Protein AF-A0A5J4QLQ1-F1 (afdb_monomer_lite)

pLDDT: mean 77.96, std 12.31, range [53.72, 93.88]

InterPro domains:
  IPR004805 Error-prone DNA polymerase/DNA polymerase III subunit alpha DnaE/PolC [PTHR32294] (1-60)
  IPR011708 Bacterial DNA polymerase III, alpha subunit, NTPase domain [PF07733] (2-59)

Structure (mmCIF, N/CA/C/O backbone):
data_AF-A0A5J4QLQ1-F1
#
_entry.id   AF-A0A5J4QLQ1-F1
#
loop_
_atom_site.group_PDB
_atom_site.id
_atom_site.type_symbol
_atom_site.label_atom_id
_atom_site.label_alt_id
_atom_site.label_comp_id
_atom_site.label_asym_id
_atom_site.label_entity_id
_atom_site.label_seq_id
_atom_site.pdbx_PDB_ins_code
_atom_site.Cartn_x
_atom_site.Cartn_y
_atom_site.Cartn_z
_atom_site.occupancy
_atom_site.B_iso_or_equiv
_atom_site.auth_seq_id
_atom_site.auth_comp_id
_atom_site.auth_asym_id
_atom_site.auth_atom_id
_atom_site.pdbx_PDB_model_num
ATOM 1 N N . SER A 1 1 ? -11.419 5.111 14.401 1.00 53.72 1 SER A N 1
ATOM 2 C CA . SER A 1 1 ? -11.465 4.295 13.174 1.00 53.72 1 SER A CA 1
ATOM 3 C C . SER A 1 1 ? -10.110 4.356 12.485 1.00 53.72 1 SER A C 1
ATOM 5 O O . SER A 1 1 ? -9.469 5.398 12.544 1.00 53.72 1 SER A O 1
ATOM 7 N N . VAL A 1 2 ? -9.633 3.265 11.878 1.00 57.88 2 VAL A N 1
ATOM 8 C CA . VAL A 1 2 ? -8.438 3.307 11.009 1.00 57.88 2 VAL A CA 1
ATOM 9 C C . VAL A 1 2 ? -8.906 3.760 9.625 1.00 57.88 2 VAL A C 1
ATOM 11 O O . VAL A 1 2 ? -9.891 3.221 9.114 1.00 57.88 2 VAL A O 1
ATOM 14 N N . GLY A 1 3 ? -8.280 4.791 9.053 1.00 58.06 3 GLY A N 1
ATOM 15 C CA . GLY A 1 3 ? -8.593 5.238 7.693 1.00 58.06 3 GLY A CA 1
ATOM 16 C C . GLY A 1 3 ? -8.174 4.188 6.650 1.00 58.06 3 GLY A C 1
ATOM 17 O O . GLY A 1 3 ? -7.319 3.358 6.943 1.00 58.06 3 GLY A O 1
ATOM 18 N N . PRO A 1 4 ? -8.709 4.207 5.415 1.00 59.69 4 PRO A N 1
ATOM 19 C CA . PRO A 1 4 ? -8.459 3.173 4.395 1.00 59.69 4 PRO A CA 1
ATOM 20 C C . PRO A 1 4 ? -7.003 3.077 3.868 1.00 59.69 4 PRO A C 1
ATOM 22 O O . PRO A 1 4 ? -6.754 2.364 2.893 1.00 59.69 4 PRO A O 1
ATOM 25 N N . GLY A 1 5 ? -6.048 3.751 4.515 1.00 60.12 5 GLY A N 1
ATOM 26 C CA . GLY A 1 5 ? -4.681 3.983 4.056 1.00 60.12 5 GLY A CA 1
ATOM 27 C C . GLY A 1 5 ? -4.589 5.267 3.230 1.00 60.12 5 GLY A C 1
ATOM 28 O O . GLY A 1 5 ? -5.439 5.531 2.376 1.00 60.12 5 GLY A O 1
ATOM 29 N N . ARG A 1 6 ? -3.565 6.088 3.489 1.00 65.75 6 ARG A N 1
ATOM 30 C CA . ARG A 1 6 ? -3.276 7.305 2.720 1.00 65.75 6 ARG A CA 1
ATOM 31 C C . ARG A 1 6 ? -2.020 7.128 1.878 1.00 65.75 6 ARG A C 1
ATOM 33 O O . ARG A 1 6 ? -1.120 6.371 2.212 1.00 65.75 6 ARG A O 1
ATOM 40 N N . GLY A 1 7 ? -1.947 7.877 0.782 1.00 73.50 7 GLY A N 1
ATOM 41 C CA . GLY A 1 7 ? -0.753 7.918 -0.056 1.00 73.50 7 GLY A CA 1
ATOM 42 C C . GLY A 1 7 ? -0.619 6.718 -0.991 1.00 73.50 7 GLY A C 1
ATOM 43 O O . GLY A 1 7 ? -1.596 6.070 -1.366 1.00 73.50 7 GLY A O 1
ATOM 44 N N . SER A 1 8 ? 0.604 6.466 -1.446 1.00 80.94 8 SER A N 1
ATOM 45 C CA . SER A 1 8 ? 0.875 5.498 -2.509 1.00 80.94 8 SER A CA 1
ATOM 46 C C . SER A 1 8 ? 0.698 4.037 -2.083 1.00 80.94 8 SER A C 1
ATOM 48 O O . SER A 1 8 ? 0.475 3.199 -2.954 1.00 80.94 8 SER A O 1
ATOM 50 N N . VAL A 1 9 ? 0.703 3.733 -0.777 1.00 85.81 9 VAL A N 1
ATOM 51 C CA . VAL A 1 9 ? 0.575 2.367 -0.224 1.00 85.81 9 VAL A CA 1
ATOM 52 C C . VAL A 1 9 ? -0.687 1.629 -0.687 1.00 85.81 9 VAL A C 1
ATOM 54 O O . VAL A 1 9 ? -0.669 0.406 -0.813 1.00 85.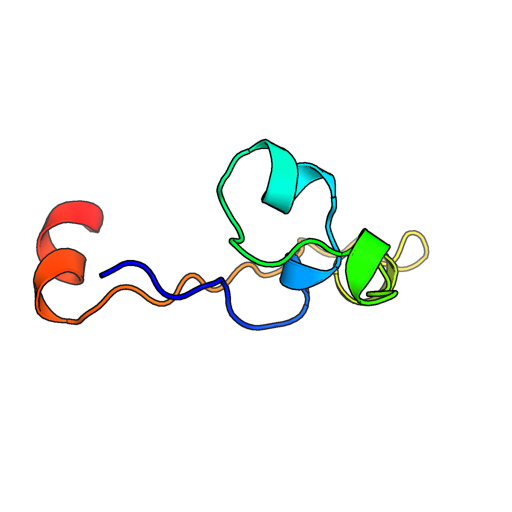81 9 VAL A O 1
ATOM 57 N N . ALA A 1 10 ? -1.753 2.359 -1.033 1.00 88.44 10 ALA A N 1
ATOM 58 C CA . ALA A 1 10 ? -2.985 1.790 -1.579 1.00 88.44 10 ALA A CA 1
ATOM 59 C C . ALA A 1 10 ? -2.777 1.004 -2.886 1.00 88.44 10 ALA A C 1
ATOM 61 O O . ALA A 1 10 ? -3.598 0.154 -3.200 1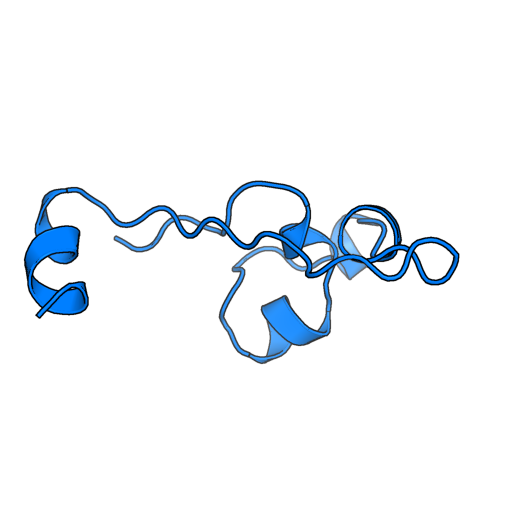.00 88.44 10 ALA A O 1
ATOM 62 N N . GLY A 1 11 ? -1.684 1.240 -3.625 1.00 89.12 11 GLY A N 1
ATOM 63 C CA . GLY A 1 11 ? -1.319 0.462 -4.816 1.00 89.12 11 GLY A CA 1
ATOM 64 C C . GLY A 1 11 ? -0.702 -0.911 -4.530 1.00 89.12 11 GLY A C 1
ATOM 65 O O . GLY A 1 11 ? -0.403 -1.652 -5.461 1.00 89.12 11 GLY A O 1
ATOM 66 N N . SER A 1 12 ? -0.479 -1.274 -3.263 1.00 91.81 12 SER A N 1
ATOM 67 C CA . SER A 1 12 ? 0.140 -2.547 -2.890 1.00 91.81 12 SER A CA 1
ATOM 68 C C . SER A 1 12 ? -0.890 -3.629 -2.590 1.00 91.81 12 SER A C 1
ATOM 70 O O . SER A 1 12 ? -1.590 -3.584 -1.580 1.00 91.81 12 SER A O 1
ATOM 72 N N . ALA A 1 13 ? -0.916 -4.671 -3.426 1.00 92.38 13 ALA A N 1
ATOM 73 C CA . ALA A 1 13 ? -1.726 -5.864 -3.175 1.00 92.38 13 ALA A CA 1
ATOM 74 C C . ALA A 1 13 ? -1.311 -6.577 -1.879 1.00 92.38 13 ALA A C 1
A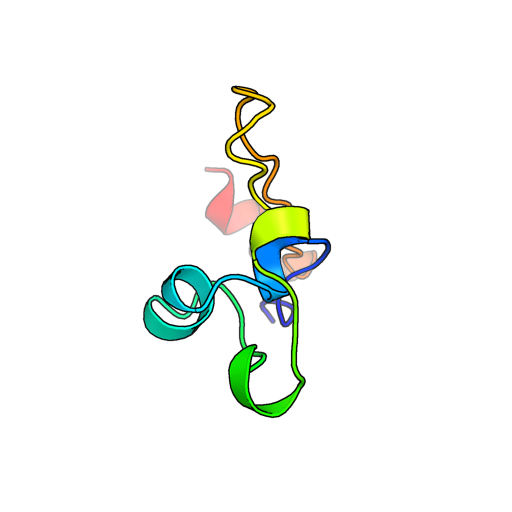TOM 76 O O . ALA A 1 13 ? -2.153 -7.120 -1.174 1.00 92.38 13 ALA A O 1
ATOM 77 N N . VAL A 1 14 ? -0.024 -6.522 -1.522 1.00 92.25 14 VAL A N 1
ATOM 78 C CA . VAL A 1 14 ? 0.472 -7.068 -0.252 1.00 92.25 14 VAL A CA 1
ATOM 79 C C . VAL A 1 14 ? -0.112 -6.296 0.931 1.00 92.25 14 VAL A C 1
ATOM 81 O O . VAL A 1 14 ? -0.542 -6.915 1.898 1.00 92.25 14 VAL A O 1
ATOM 84 N N . ALA A 1 15 ? -0.178 -4.962 0.845 1.00 90.88 15 ALA A N 1
ATOM 85 C CA . ALA A 1 15 ? -0.775 -4.137 1.895 1.00 90.88 15 ALA A CA 1
ATOM 86 C C . ALA A 1 15 ? -2.277 -4.419 2.056 1.00 90.88 15 ALA A C 1
ATOM 88 O O . ALA A 1 15 ? -2.755 -4.509 3.184 1.00 90.88 15 ALA A O 1
ATOM 89 N N . TYR A 1 16 ? -2.989 -4.639 0.948 1.00 89.38 16 TYR A N 1
ATOM 90 C CA . TYR A 1 16 ? -4.396 -5.039 0.969 1.00 89.38 16 TYR A CA 1
ATOM 91 C C . TYR A 1 16 ? -4.594 -6.420 1.618 1.00 89.38 16 TYR A C 1
ATOM 93 O O . TYR A 1 16 ? -5.411 -6.568 2.523 1.00 89.38 16 TYR A O 1
ATOM 101 N N . CYS A 1 17 ? -3.800 -7.424 1.227 1.00 91.56 17 CYS A N 1
ATOM 102 C CA . CYS A 1 17 ? -3.877 -8.779 1.789 1.00 91.56 17 CYS A CA 1
ATOM 103 C C . CYS A 1 17 ? -3.515 -8.855 3.281 1.00 91.56 17 CYS A C 1
ATOM 105 O O . CYS A 1 17 ? -3.961 -9.771 3.966 1.00 91.56 17 CYS A O 1
ATOM 107 N N . LEU A 1 18 ? -2.683 -7.933 3.771 1.00 91.12 18 LEU A N 1
ATOM 108 C CA . LEU A 1 18 ? -2.301 -7.826 5.183 1.00 91.12 18 LEU A CA 1
ATOM 109 C C . LEU A 1 18 ? -3.223 -6.895 5.986 1.00 91.12 18 LEU A C 1
ATOM 111 O O . LEU A 1 18 ? -2.903 -6.579 7.128 1.00 91.12 18 LEU A O 1
ATOM 115 N N . GLU A 1 19 ? -4.331 -6.437 5.394 1.00 87.12 19 GLU A N 1
ATOM 116 C CA . GLU A 1 19 ? -5.302 -5.521 6.012 1.00 87.12 19 GLU A CA 1
ATOM 117 C C . GLU A 1 19 ? -4.708 -4.163 6.440 1.00 87.12 19 GLU A C 1
ATOM 119 O O . GLU A 1 19 ? -5.277 -3.448 7.264 1.00 87.12 19 GLU A O 1
ATOM 124 N N . ILE A 1 20 ? -3.578 -3.766 5.846 1.00 86.19 20 ILE A N 1
ATOM 125 C CA . ILE A 1 20 ? -2.960 -2.446 6.052 1.00 86.19 20 ILE A CA 1
ATOM 126 C C . ILE A 1 20 ? -3.743 -1.372 5.283 1.00 86.19 20 ILE A C 1
ATOM 128 O O . ILE A 1 20 ? -3.892 -0.245 5.753 1.00 86.19 20 ILE A O 1
ATOM 132 N N . THR A 1 21 ? -4.253 -1.715 4.098 1.00 87.38 21 THR A N 1
ATOM 133 C CA . THR A 1 21 ? -5.141 -0.869 3.290 1.00 87.38 21 THR A CA 1
ATOM 134 C C . THR A 1 21 ? -6.485 -1.560 3.102 1.00 87.38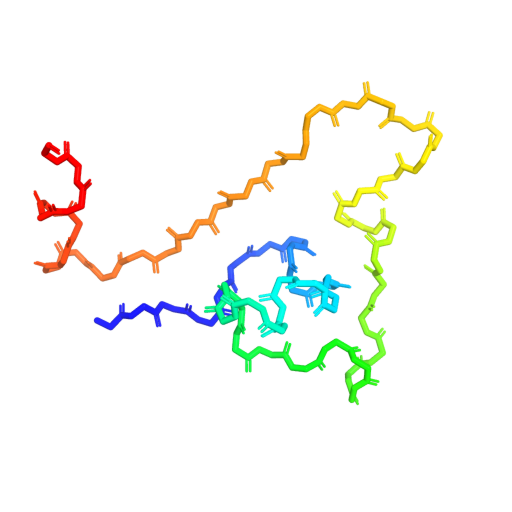 21 THR A C 1
ATOM 136 O O . THR A 1 21 ? -6.571 -2.783 3.040 1.00 87.38 21 THR A O 1
ATOM 139 N N . GLN A 1 22 ? -7.555 -0.775 2.977 1.00 86.62 22 GLN A N 1
ATOM 140 C CA . GLN A 1 22 ? -8.912 -1.314 2.782 1.00 86.62 22 GLN A CA 1
ATOM 141 C C . GLN A 1 22 ? -9.388 -1.248 1.323 1.00 86.62 22 GLN A C 1
ATOM 143 O O . GLN A 1 22 ? -10.519 -1.621 1.009 1.00 86.62 22 GLN A O 1
ATOM 148 N N . ILE A 1 23 ? -8.535 -0.755 0.423 1.00 86.56 23 ILE A N 1
ATOM 149 C CA . ILE A 1 23 ? -8.830 -0.573 -0.998 1.00 86.56 23 ILE A CA 1
ATOM 150 C C . ILE A 1 23 ? -8.157 -1.697 -1.781 1.00 86.56 23 ILE A C 1
ATOM 152 O O . ILE A 1 23 ? -6.951 -1.881 -1.660 1.00 86.56 23 ILE A O 1
ATOM 156 N N . ASP A 1 24 ? -8.935 -2.410 -2.597 1.00 91.94 24 ASP A N 1
ATOM 157 C CA . ASP A 1 24 ? -8.434 -3.434 -3.517 1.00 91.94 24 ASP A CA 1
ATOM 158 C C . ASP A 1 24 ? -7.707 -2.770 -4.706 1.00 91.94 24 ASP A C 1
ATOM 160 O O . ASP A 1 24 ? -8.366 -2.165 -5.562 1.00 91.94 24 ASP A O 1
ATOM 164 N N . PRO A 1 25 ? -6.368 -2.871 -4.801 1.00 92.50 25 PRO A N 1
ATOM 165 C CA . PRO A 1 25 ? -5.614 -2.214 -5.862 1.00 92.50 25 PRO A CA 1
ATOM 166 C C . PRO A 1 25 ? -5.892 -2.796 -7.245 1.00 92.50 25 PRO A C 1
ATOM 168 O O . PRO A 1 25 ? -5.793 -2.067 -8.225 1.00 92.50 25 PRO A O 1
ATOM 171 N N . VAL A 1 26 ? -6.271 -4.074 -7.347 1.00 92.38 26 VAL A N 1
ATOM 172 C CA . VAL A 1 26 ? -6.548 -4.726 -8.636 1.00 92.38 26 VAL A CA 1
ATOM 173 C C . VAL A 1 26 ? -7.880 -4.235 -9.187 1.00 92.38 26 VAL A C 1
ATOM 175 O O . VAL A 1 26 ? -7.985 -3.900 -10.365 1.00 92.38 26 VAL A O 1
ATOM 178 N N . LYS A 1 27 ? -8.898 -4.123 -8.325 1.00 93.88 27 LYS A N 1
ATOM 179 C CA . LYS A 1 27 ? -10.219 -3.601 -8.706 1.00 93.88 27 LYS A CA 1
ATOM 180 C C . LYS A 1 27 ? -10.163 -2.168 -9.239 1.00 93.88 27 LYS A C 1
ATOM 182 O O . LYS A 1 27 ? -10.962 -1.813 -10.105 1.00 93.88 27 LYS A O 1
ATOM 187 N N . TYR A 1 28 ? -9.269 -1.348 -8.690 1.00 91.88 28 TYR A N 1
ATOM 188 C CA . TYR A 1 28 ? -9.140 0.071 -9.034 1.00 91.88 28 TYR A CA 1
ATOM 189 C C . TYR A 1 28 ? -7.933 0.385 -9.929 1.00 91.88 28 TYR A C 1
ATOM 191 O O . TYR A 1 28 ? -7.653 1.562 -10.144 1.00 91.88 28 TYR A O 1
ATOM 199 N N . ASP A 1 29 ? -7.249 -0.638 -10.453 1.00 92.19 29 ASP A N 1
ATOM 200 C CA . ASP A 1 29 ? -6.068 -0.512 -11.322 1.00 92.19 29 ASP A CA 1
ATOM 201 C C . ASP A 1 29 ? -4.991 0.430 -10.738 1.00 92.19 29 ASP A C 1
ATOM 203 O O . ASP A 1 29 ? -4.438 1.312 -11.400 1.00 92.19 29 ASP A O 1
ATOM 207 N N . LEU A 1 30 ? -4.738 0.292 -9.433 1.00 91.75 30 LEU A N 1
ATOM 208 C CA . LEU A 1 30 ? -3.747 1.089 -8.720 1.00 91.75 30 LEU A CA 1
ATOM 209 C C . LEU A 1 30 ? -2.342 0.530 -8.964 1.00 91.75 30 LEU A C 1
ATOM 211 O O . LEU A 1 30 ? -2.078 -0.654 -8.776 1.00 91.75 30 LEU A O 1
ATOM 215 N N . LEU A 1 31 ? -1.420 1.419 -9.328 1.00 89.06 31 LEU A N 1
ATOM 216 C CA . LEU A 1 31 ? -0.044 1.059 -9.670 1.00 89.06 31 LEU A CA 1
ATOM 217 C C . LEU A 1 31 ? 0.823 0.863 -8.421 1.00 89.06 31 LEU A C 1
ATOM 219 O O . LEU A 1 31 ? 0.986 1.793 -7.621 1.00 89.06 31 LEU A O 1
ATOM 223 N N . PHE A 1 32 ? 1.451 -0.307 -8.303 1.00 89.44 32 PHE A N 1
ATOM 224 C CA . PHE A 1 32 ? 2.385 -0.628 -7.220 1.00 89.44 32 PHE A CA 1
ATOM 225 C C . PHE A 1 32 ? 3.664 0.217 -7.279 1.00 89.44 32 PHE A C 1
ATOM 227 O O . PHE A 1 32 ? 4.196 0.633 -6.252 1.00 89.44 32 PHE A O 1
ATOM 234 N N . GLU A 1 33 ? 4.142 0.549 -8.473 1.00 87.31 33 GLU A N 1
ATOM 235 C CA . GLU A 1 33 ? 5.396 1.273 -8.700 1.00 87.31 33 GLU A CA 1
ATOM 236 C C . GLU A 1 33 ? 5.338 2.720 -8.188 1.00 87.31 33 GLU A C 1
ATOM 238 O O . GLU A 1 33 ? 6.371 3.346 -7.946 1.00 87.31 33 GLU A O 1
ATOM 243 N N . ARG A 1 34 ? 4.125 3.258 -7.980 1.00 84.38 34 ARG A N 1
ATOM 244 C CA . ARG A 1 34 ? 3.923 4.542 -7.291 1.00 84.38 34 ARG A CA 1
ATOM 245 C C . ARG A 1 34 ? 4.250 4.454 -5.801 1.00 84.38 34 ARG A C 1
ATOM 247 O O . ARG A 1 34 ? 4.563 5.481 -5.201 1.00 84.38 34 ARG A O 1
ATOM 254 N N . PHE A 1 35 ? 4.129 3.268 -5.210 1.00 84.81 35 PHE A N 1
ATOM 255 C CA . PHE A 1 35 ? 4.482 2.991 -3.822 1.00 84.81 35 PHE A CA 1
ATOM 256 C C . PHE A 1 35 ? 5.964 2.672 -3.680 1.00 84.81 35 PHE A C 1
ATOM 258 O O . PHE A 1 35 ? 6.667 3.343 -2.925 1.00 84.81 35 PHE A O 1
ATOM 265 N N . LEU A 1 36 ? 6.444 1.689 -4.440 1.00 84.00 36 LEU A N 1
ATOM 266 C CA . LEU A 1 36 ? 7.831 1.254 -4.399 1.00 84.00 36 LEU A CA 1
ATOM 267 C C . LEU A 1 36 ? 8.365 1.123 -5.823 1.00 84.00 36 LEU A C 1
ATOM 269 O O . LEU A 1 36 ? 7.994 0.216 -6.563 1.00 84.00 36 LEU A O 1
ATOM 273 N N . ASN A 1 37 ? 9.245 2.045 -6.199 1.00 83.31 37 ASN A N 1
ATOM 274 C CA . ASN A 1 37 ? 9.866 2.040 -7.514 1.00 83.31 37 ASN A CA 1
ATOM 275 C C . ASN A 1 37 ? 11.128 1.149 -7.493 1.00 83.31 37 ASN A C 1
ATOM 277 O O . ASN A 1 37 ? 12.051 1.456 -6.734 1.00 83.31 37 ASN A O 1
ATOM 281 N N . PRO A 1 38 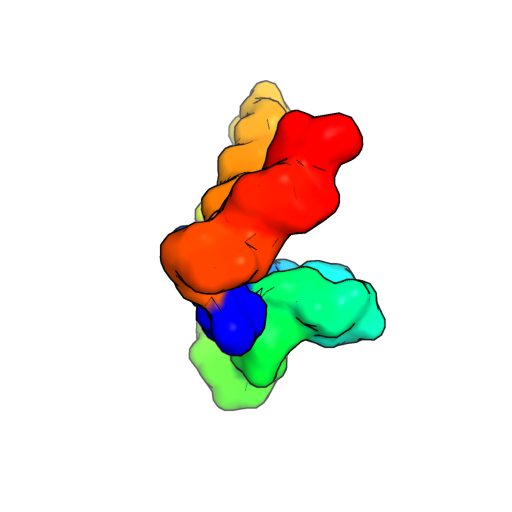? 11.216 0.091 -8.322 1.00 80.31 38 PRO A N 1
ATOM 282 C CA . PRO A 1 38 ? 12.385 -0.793 -8.365 1.00 80.31 38 PRO A CA 1
ATOM 283 C C . PRO A 1 38 ? 13.680 -0.083 -8.798 1.00 80.31 38 PRO A C 1
ATOM 285 O O . PRO A 1 38 ? 14.760 -0.472 -8.356 1.00 80.31 38 PRO A O 1
ATOM 288 N N . ASP A 1 39 ? 13.584 0.988 -9.590 1.00 84.62 39 ASP A N 1
ATOM 289 C CA . ASP A 1 39 ? 14.737 1.764 -10.069 1.00 84.62 39 ASP A CA 1
ATOM 290 C C . ASP A 1 39 ? 15.237 2.786 -9.034 1.00 84.62 39 ASP A C 1
ATOM 292 O O . ASP A 1 39 ? 16.305 3.385 -9.193 1.00 84.62 39 ASP A O 1
ATOM 296 N N . ARG A 1 40 ? 14.478 3.001 -7.951 1.00 78.50 40 ARG A N 1
ATOM 297 C CA . ARG A 1 40 ? 14.826 3.918 -6.863 1.00 78.50 40 ARG A CA 1
ATOM 298 C C . ARG A 1 40 ? 14.772 3.185 -5.528 1.00 78.50 40 ARG A C 1
ATOM 300 O O . ARG A 1 40 ? 13.745 3.171 -4.856 1.00 78.50 40 ARG A O 1
ATOM 307 N N . ILE A 1 41 ? 15.920 2.653 -5.104 1.00 74.44 41 ILE A N 1
ATOM 308 C CA . ILE A 1 41 ? 16.087 2.058 -3.772 1.00 74.44 41 ILE A CA 1
ATOM 309 C C . ILE A 1 41 ? 16.086 3.177 -2.724 1.00 74.44 41 ILE A C 1
ATOM 311 O O . ILE A 1 41 ? 17.119 3.708 -2.322 1.00 74.44 41 ILE A O 1
ATOM 315 N N . SER A 1 42 ? 14.889 3.555 -2.303 1.00 74.31 42 SER A N 1
ATOM 316 C CA . SER A 1 42 ? 14.632 4.399 -1.143 1.00 74.31 42 SER A CA 1
ATOM 317 C C . SER A 1 42 ? 13.645 3.671 -0.237 1.00 74.31 42 SER A C 1
ATOM 319 O O . SER A 1 42 ? 12.722 3.054 -0.775 1.00 74.31 42 SER A O 1
ATOM 321 N N . PRO A 1 43 ? 13.786 3.754 1.097 1.00 74.62 43 PRO A N 1
ATOM 322 C CA . PRO A 1 43 ? 12.750 3.275 2.003 1.00 74.62 43 PRO A CA 1
ATOM 323 C C . PRO A 1 43 ? 11.390 3.866 1.592 1.00 74.62 43 PRO A C 1
ATOM 325 O O . PRO A 1 43 ? 11.318 5.083 1.389 1.00 74.62 43 PRO A O 1
ATOM 328 N N . PRO A 1 44 ? 10.347 3.042 1.389 1.00 71.81 44 PRO A N 1
ATOM 329 C CA . PRO A 1 44 ? 9.011 3.556 1.129 1.00 71.81 44 PRO A CA 1
ATOM 330 C C . PRO A 1 44 ? 8.479 4.237 2.392 1.00 71.81 44 PRO A C 1
ATOM 332 O O . PRO A 1 44 ? 8.734 3.768 3.501 1.00 71.81 44 PRO A O 1
ATOM 335 N N . ASP A 1 45 ? 7.737 5.324 2.212 1.00 71.50 45 ASP A N 1
ATOM 336 C CA . ASP A 1 45 ? 7.059 6.014 3.306 1.00 71.50 45 ASP A CA 1
ATOM 337 C C . ASP A 1 45 ? 5.610 5.517 3.388 1.00 71.50 45 ASP A C 1
ATOM 339 O O . ASP A 1 45 ? 4.908 5.478 2.370 1.00 71.50 45 ASP A O 1
ATOM 343 N N . ILE A 1 46 ? 5.185 5.062 4.568 1.00 71.12 46 ILE A N 1
ATOM 344 C CA . ILE A 1 46 ? 3.840 4.523 4.809 1.00 71.12 46 ILE A CA 1
ATOM 345 C C . ILE A 1 46 ? 3.202 5.341 5.928 1.00 71.12 46 ILE A C 1
ATOM 347 O O . ILE A 1 46 ? 3.435 5.082 7.107 1.00 71.12 46 ILE A O 1
ATOM 351 N N . ASP A 1 47 ? 2.351 6.288 5.543 1.00 71.19 47 ASP A N 1
ATOM 352 C CA . ASP A 1 47 ? 1.538 7.062 6.475 1.00 71.19 47 ASP A CA 1
ATOM 353 C C . ASP A 1 47 ? 0.192 6.360 6.712 1.00 71.19 47 ASP A C 1
ATOM 355 O O . ASP A 1 47 ? -0.618 6.194 5.792 1.00 71.19 47 ASP A O 1
ATOM 359 N N . ILE A 1 48 ? -0.066 5.951 7.957 1.00 68.12 48 ILE A N 1
ATOM 360 C CA . ILE A 1 48 ? -1.364 5.410 8.380 1.00 68.12 48 ILE A CA 1
ATOM 361 C C . ILE A 1 48 ? -2.106 6.487 9.175 1.00 68.12 48 ILE A C 1
ATOM 363 O O . ILE A 1 48 ? -1.651 6.918 10.235 1.00 68.12 48 ILE A O 1
ATOM 367 N N . ASP A 1 49 ? -3.271 6.898 8.668 1.00 67.50 49 ASP A N 1
ATOM 368 C CA . ASP A 1 49 ? -4.181 7.795 9.380 1.00 67.50 49 ASP A CA 1
ATOM 369 C C . ASP A 1 49 ? -4.917 7.013 10.481 1.00 67.50 49 ASP A C 1
ATOM 371 O O . ASP A 1 49 ? -5.778 6.167 10.208 1.00 67.50 49 ASP A O 1
ATOM 375 N N . PHE A 1 50 ? -4.598 7.324 11.735 1.00 62.44 50 PHE A N 1
ATOM 376 C CA . PHE A 1 50 ? -5.388 6.921 12.896 1.00 62.44 50 PHE A CA 1
ATOM 377 C C . PHE A 1 50 ? -6.291 8.086 13.310 1.00 62.44 50 PHE A C 1
ATOM 379 O O . PHE A 1 50 ? -5.819 9.221 13.376 1.00 62.44 50 PHE A O 1
ATOM 386 N N . ASP A 1 51 ? -7.564 7.813 13.618 1.00 61.00 51 ASP A N 1
ATOM 387 C CA . ASP A 1 51 ? -8.411 8.781 14.334 1.00 61.00 51 ASP A CA 1
ATOM 388 C C . ASP A 1 51 ? -7.709 9.258 15.616 1.00 61.00 51 ASP A C 1
ATOM 390 O O . ASP A 1 51 ? -7.079 8.453 16.314 1.00 61.00 51 ASP A O 1
ATOM 394 N N . ASP A 1 52 ? -7.869 10.544 15.950 1.00 61.38 52 ASP A N 1
ATOM 395 C CA . ASP A 1 52 ? -7.243 11.181 17.122 1.00 61.38 52 ASP A CA 1
ATOM 396 C C . ASP A 1 52 ? -7.494 10.400 18.424 1.00 61.38 52 ASP A C 1
ATOM 398 O O . ASP A 1 52 ? -6.600 10.285 19.266 1.00 61.38 52 ASP A O 1
ATOM 402 N N . ASP A 1 53 ? -8.670 9.781 18.548 1.00 63.69 53 ASP A N 1
ATOM 403 C CA . ASP A 1 53 ? -9.073 9.006 19.724 1.00 63.69 53 ASP A CA 1
ATOM 404 C C . ASP A 1 53 ? -8.237 7.727 19.936 1.00 63.69 53 ASP A C 1
ATOM 406 O O . ASP A 1 53 ? -8.070 7.286 21.071 1.00 63.69 53 ASP A O 1
ATOM 410 N N . GLY A 1 54 ? -7.675 7.135 18.872 1.00 63.16 54 GLY A N 1
ATOM 411 C CA . GLY A 1 54 ? -6.887 5.891 18.936 1.00 63.16 54 GLY A CA 1
ATOM 412 C C . GLY A 1 54 ? -5.370 6.093 18.863 1.00 63.16 54 GLY A C 1
ATOM 413 O O . GLY A 1 54 ? -4.601 5.187 19.188 1.00 63.16 54 GLY A O 1
ATOM 414 N N . ARG A 1 55 ? -4.912 7.285 18.461 1.00 66.00 55 ARG A N 1
ATOM 415 C CA . ARG A 1 55 ? -3.486 7.579 18.235 1.00 66.00 55 ARG A CA 1
ATOM 416 C C . ARG A 1 55 ? -2.633 7.401 19.497 1.00 66.00 55 ARG A C 1
ATOM 418 O O . ARG A 1 55 ? -1.507 6.915 19.419 1.00 66.00 55 ARG A O 1
ATOM 425 N N . ASN A 1 56 ? -3.171 7.774 20.659 1.00 66.00 56 ASN A N 1
ATOM 426 C CA . ASN A 1 56 ? -2.456 7.698 21.937 1.00 66.00 56 ASN A CA 1
ATOM 427 C C . ASN A 1 56 ? -2.253 6.259 22.450 1.00 66.00 56 ASN A C 1
ATOM 429 O O . ASN A 1 56 ? -1.330 6.033 23.229 1.00 66.00 56 ASN A O 1
ATOM 433 N N . GLU A 1 57 ? -3.078 5.292 22.033 1.00 64.75 57 GLU A N 1
ATOM 434 C CA . GLU A 1 57 ? -2.909 3.879 22.411 1.00 64.75 57 GLU A CA 1
ATOM 435 C C . GLU A 1 57 ? -1.837 3.172 21.571 1.00 64.75 57 GLU A C 1
ATOM 437 O O . GLU A 1 57 ? -1.157 2.283 22.076 1.00 64.75 57 GLU A O 1
ATOM 442 N N . VAL A 1 58 ? -1.648 3.590 20.315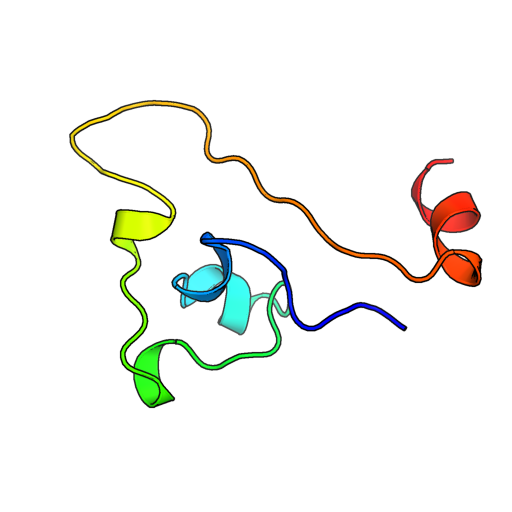 1.00 64.12 58 VAL A N 1
ATOM 443 C CA . VAL A 1 58 ? -0.683 2.984 19.377 1.00 64.12 58 VAL A CA 1
ATOM 444 C C . VAL A 1 58 ? 0.748 3.503 19.584 1.00 64.12 58 VAL A C 1
ATOM 446 O O . VAL A 1 58 ? 1.704 2.792 19.295 1.00 64.12 58 VAL A O 1
ATOM 449 N N . LEU A 1 59 ? 0.917 4.730 20.087 1.00 66.25 59 LEU A N 1
ATOM 450 C CA . LEU A 1 59 ? 2.231 5.371 20.275 1.00 66.25 59 LEU A CA 1
ATOM 451 C C . LEU A 1 59 ? 2.945 5.011 21.595 1.00 66.25 59 LEU A C 1
ATOM 453 O O . LEU A 1 59 ? 3.988 5.601 21.887 1.00 66.25 59 LEU A O 1
ATOM 457 N N . ARG A 1 60 ? 2.380 4.116 22.413 1.00 55.72 60 ARG A N 1
ATOM 458 C CA . ARG A 1 60 ? 2.904 3.778 23.744 1.00 55.72 60 ARG A CA 1
ATOM 459 C C . ARG A 1 60 ? 3.922 2.643 23.737 1.00 55.72 60 ARG A C 1
ATOM 461 O O . ARG A 1 60 ? 3.796 1.733 22.893 1.00 55.72 60 ARG A O 1
#

Radius of gyration: 12.72 Å; chains: 1; bounding box: 28×20×35 Å

Organism: NCBI:txid433724

Foldseek 3Di:
DWPQWDFLCLCDCVCCVVSVGVHRNVVVVRHNCRQPPPVDPDPGDGDIDDDPVCPVVVVD

Sequence (60 aa):
SVGPGRGSVAGSAVAYCLEITQIDPVKYDLLFERFLNPDRISPPDIDIDFDDDGRNEVLR

Secondary structure (DSSP, 8-state):
-B-S--GGGGG-HHHHHTTS-SS-TTTTT--GGGT--TTS--PPP----B-HHHHHHHT-